Protein AF-A0A6B3UK55-F1 (afdb_monomer)

Structure (mmCIF, N/CA/C/O backbone):
data_AF-A0A6B3UK55-F1
#
_entry.id   AF-A0A6B3UK55-F1
#
loop_
_atom_site.group_PDB
_atom_site.id
_atom_site.type_symbol
_atom_site.label_atom_id
_atom_site.label_alt_id
_atom_site.label_comp_id
_atom_site.label_asym_id
_atom_site.label_entity_id
_atom_site.label_seq_id
_atom_site.pdbx_PDB_ins_code
_atom_site.Cartn_x
_atom_site.Cartn_y
_atom_site.Cartn_z
_atom_site.occupancy
_atom_site.B_iso_or_equiv
_atom_site.auth_seq_id
_atom_site.auth_comp_id
_atom_site.auth_asym_id
_atom_site.auth_atom_id
_atom_site.pdbx_PDB_model_num
ATOM 1 N N . MET A 1 1 ? 23.280 44.904 34.657 1.00 33.94 1 MET A N 1
ATOM 2 C CA . MET A 1 1 ? 23.894 44.818 33.314 1.00 33.94 1 MET A CA 1
ATOM 3 C C . MET A 1 1 ? 24.075 43.346 32.986 1.00 33.94 1 MET A C 1
ATOM 5 O O . MET A 1 1 ? 24.716 42.706 33.803 1.00 33.94 1 MET A O 1
ATOM 9 N N . SER A 1 2 ? 23.476 42.900 31.866 1.00 41.59 2 SER A N 1
ATOM 10 C CA . SER A 1 2 ? 23.680 41.679 31.036 1.00 41.59 2 SER A CA 1
ATOM 11 C C . SER A 1 2 ? 23.855 40.311 31.719 1.00 41.59 2 SER A C 1
ATOM 13 O O . SER A 1 2 ? 24.485 40.208 32.757 1.00 41.59 2 SER A O 1
ATOM 15 N N . ALA A 1 3 ? 23.344 39.197 31.195 1.00 38.16 3 ALA A N 1
ATOM 16 C CA . ALA A 1 3 ? 23.058 38.794 29.810 1.00 38.16 3 ALA A CA 1
ATOM 17 C C . ALA A 1 3 ? 21.724 38.010 29.772 1.00 38.16 3 ALA A C 1
ATOM 19 O O . ALA A 1 3 ? 21.388 37.353 30.749 1.00 38.16 3 ALA A O 1
ATOM 20 N N . ASP A 1 4 ? 20.826 38.230 28.810 1.00 39.50 4 ASP A N 1
ATOM 21 C CA . ASP A 1 4 ? 20.815 37.590 27.479 1.00 39.50 4 ASP A CA 1
ATOM 22 C C . ASP A 1 4 ? 20.925 36.052 27.537 1.00 39.50 4 ASP A C 1
ATOM 24 O O . ASP A 1 4 ? 21.946 35.463 27.187 1.00 39.50 4 ASP A O 1
ATOM 28 N N . ASP A 1 5 ? 19.846 35.404 27.991 1.00 40.47 5 ASP A N 1
ATOM 29 C CA . ASP A 1 5 ? 19.617 33.972 27.785 1.00 40.47 5 ASP A CA 1
ATOM 30 C C . ASP A 1 5 ? 19.063 33.749 26.374 1.00 40.47 5 ASP A C 1
ATOM 32 O O . ASP A 1 5 ? 17.858 33.773 26.108 1.00 40.47 5 ASP A O 1
ATOM 36 N N . ALA A 1 6 ? 19.985 33.526 25.444 1.00 46.97 6 ALA A N 1
ATOM 37 C CA . ALA A 1 6 ? 19.688 32.969 24.141 1.00 46.97 6 ALA A CA 1
ATOM 38 C C . ALA A 1 6 ? 19.380 31.470 24.283 1.00 46.97 6 ALA A C 1
ATOM 40 O O . ALA A 1 6 ? 20.286 30.646 24.391 1.00 46.97 6 ALA A O 1
ATOM 41 N N . VAL A 1 7 ? 18.103 31.093 24.200 1.00 37.66 7 VAL A N 1
ATOM 42 C CA . VAL A 1 7 ? 17.713 29.712 23.882 1.00 37.66 7 VAL A CA 1
ATOM 43 C C . VAL A 1 7 ? 16.948 29.715 22.567 1.00 37.66 7 VAL A C 1
ATOM 45 O O . VAL A 1 7 ? 15.727 29.797 22.502 1.00 37.66 7 VAL A O 1
ATOM 48 N N . SER A 1 8 ? 17.708 29.618 21.483 1.00 45.81 8 SER A N 1
ATOM 49 C CA . SER A 1 8 ? 17.229 29.070 20.217 1.00 45.81 8 SER A CA 1
ATOM 50 C C . SER A 1 8 ? 18.128 27.901 19.855 1.00 45.81 8 SER A C 1
ATOM 52 O O . SER A 1 8 ? 19.031 28.008 19.031 1.00 45.81 8 SER A O 1
ATOM 54 N N . VAL A 1 9 ? 17.882 26.766 20.508 1.00 41.91 9 VAL A N 1
ATOM 55 C CA . VAL A 1 9 ? 18.346 25.474 20.011 1.00 41.91 9 VAL A CA 1
ATOM 56 C C . VAL A 1 9 ? 17.201 24.883 19.207 1.00 41.91 9 VAL A C 1
ATOM 58 O O . VAL A 1 9 ? 16.216 24.381 19.741 1.00 41.91 9 VAL A O 1
ATOM 61 N N . SER A 1 10 ? 17.351 25.006 17.891 1.00 44.31 10 SER A N 1
ATOM 62 C CA . SER A 1 10 ? 16.631 24.236 16.887 1.00 44.31 10 SER A CA 1
ATOM 63 C C . SER A 1 10 ? 16.870 22.749 17.155 1.00 44.31 10 SER A C 1
ATOM 65 O O . SER A 1 10 ? 17.882 22.179 16.747 1.00 44.31 10 SER A O 1
ATOM 67 N N . ALA A 1 11 ? 15.967 22.123 17.906 1.00 43.22 11 ALA A N 1
ATOM 68 C CA . ALA A 1 11 ? 15.962 20.683 18.079 1.00 43.22 11 ALA A CA 1
ATOM 69 C C . ALA A 1 11 ? 15.402 20.057 16.795 1.00 43.22 11 ALA A C 1
ATOM 71 O O . ALA A 1 11 ? 14.196 19.855 16.653 1.00 43.22 11 ALA A O 1
ATOM 72 N N . LYS A 1 12 ? 16.285 19.758 15.833 1.00 47.44 12 LYS A N 1
ATOM 73 C CA . LYS A 1 12 ? 15.990 18.713 14.843 1.00 47.44 12 LYS A CA 1
ATOM 74 C C . LYS A 1 12 ? 15.604 17.452 15.627 1.00 47.44 12 LYS A C 1
ATOM 76 O O . LYS A 1 12 ? 16.336 17.110 16.556 1.00 47.44 12 LYS A O 1
ATOM 81 N N . PRO A 1 13 ? 14.494 16.771 15.303 1.00 42.72 13 PRO A N 1
ATOM 82 C CA . PRO A 1 13 ? 14.091 15.580 16.037 1.00 42.72 13 PRO A CA 1
ATOM 83 C C . PRO A 1 13 ? 15.138 14.476 15.826 1.00 42.72 13 PRO A C 1
ATOM 85 O O . PRO A 1 13 ? 15.196 13.843 14.777 1.00 42.72 13 PRO A O 1
ATOM 88 N N . THR A 1 14 ? 15.994 14.279 16.826 1.00 45.25 14 THR A N 1
ATOM 89 C CA . THR A 1 14 ? 16.995 13.210 16.928 1.00 45.25 14 THR A CA 1
ATOM 90 C C . THR A 1 14 ? 16.332 11.940 17.448 1.00 45.25 14 THR A C 1
ATOM 92 O O . THR A 1 14 ? 16.514 11.574 18.605 1.00 45.25 14 THR A O 1
ATOM 95 N N . GLY A 1 15 ? 15.517 11.309 16.608 1.00 47.75 15 GLY A N 1
ATOM 96 C CA . GLY A 1 15 ? 15.021 9.954 16.838 1.00 47.75 15 GLY A CA 1
ATOM 97 C C . GLY A 1 15 ? 15.494 9.062 15.701 1.00 47.75 15 GLY A C 1
ATOM 98 O O . GLY A 1 15 ? 15.582 9.524 14.562 1.00 47.75 15 GLY A O 1
ATOM 99 N N . THR A 1 16 ? 15.814 7.808 16.002 1.00 52.66 16 THR A N 1
ATOM 100 C CA . THR A 1 16 ? 15.992 6.781 14.960 1.00 52.66 16 THR A CA 1
ATOM 101 C C . THR A 1 16 ? 14.723 6.693 14.096 1.00 52.66 16 THR A C 1
ATOM 103 O O . THR A 1 16 ? 13.638 7.040 14.572 1.00 52.66 16 THR A O 1
ATOM 106 N N . ASN A 1 17 ? 14.820 6.249 12.833 1.00 56.75 17 ASN A N 1
ATOM 107 C CA . ASN A 1 17 ? 13.632 6.077 11.974 1.00 56.75 17 ASN A CA 1
ATOM 108 C C . ASN A 1 17 ? 12.534 5.259 12.683 1.00 56.75 17 ASN A C 1
ATOM 110 O O . ASN A 1 17 ? 11.353 5.564 12.538 1.00 56.75 17 ASN A O 1
ATOM 114 N N . ASP A 1 18 ? 12.933 4.306 13.528 1.00 46.44 18 ASP A N 1
ATOM 115 C CA . ASP A 1 18 ? 12.039 3.464 14.321 1.00 46.44 18 ASP A CA 1
ATOM 116 C C . ASP A 1 18 ? 11.328 4.227 15.450 1.00 46.44 18 ASP A C 1
ATOM 118 O O . ASP A 1 18 ? 10.134 4.036 15.664 1.00 46.44 18 ASP A O 1
ATOM 122 N N . GLU A 1 19 ? 12.006 5.143 16.148 1.00 55.59 19 GLU A N 1
ATOM 123 C CA . GLU A 1 19 ? 11.375 6.000 17.165 1.00 55.59 19 GLU A CA 1
ATOM 124 C C . GLU A 1 19 ? 10.435 7.031 16.546 1.00 55.59 19 GLU A C 1
ATOM 126 O O . GLU A 1 19 ? 9.372 7.322 17.100 1.00 55.59 19 GLU A O 1
ATOM 131 N N . GLN A 1 20 ? 10.799 7.578 15.385 1.00 54.69 20 GLN A N 1
ATOM 132 C CA . GLN A 1 20 ? 9.922 8.488 14.656 1.00 54.69 20 GLN A CA 1
ATOM 133 C C . GLN A 1 20 ? 8.692 7.754 14.119 1.00 54.69 20 GLN A C 1
ATOM 135 O O . GLN A 1 20 ? 7.580 8.270 14.242 1.00 54.69 20 GLN A O 1
ATOM 140 N N . ALA A 1 21 ? 8.865 6.529 13.618 1.00 52.62 21 ALA A N 1
ATOM 141 C CA . ALA A 1 21 ? 7.770 5.659 13.210 1.00 52.62 21 ALA A CA 1
ATOM 142 C C . ALA A 1 21 ? 6.884 5.263 14.399 1.00 52.62 21 ALA A C 1
ATOM 144 O O . ALA A 1 21 ? 5.663 5.330 14.288 1.00 52.62 21 ALA A O 1
ATOM 145 N N . ALA A 1 22 ? 7.462 4.935 15.557 1.00 57.00 22 ALA A N 1
ATOM 146 C CA . ALA A 1 22 ? 6.717 4.620 16.775 1.00 57.00 22 ALA A CA 1
ATOM 147 C C . ALA A 1 22 ? 5.941 5.835 17.313 1.00 57.00 22 ALA A C 1
ATOM 149 O O . ALA A 1 22 ? 4.795 5.708 17.741 1.00 57.00 22 ALA A O 1
ATOM 150 N N . ALA A 1 23 ? 6.519 7.036 17.246 1.00 61.78 23 ALA A N 1
ATOM 151 C CA . ALA A 1 23 ? 5.841 8.27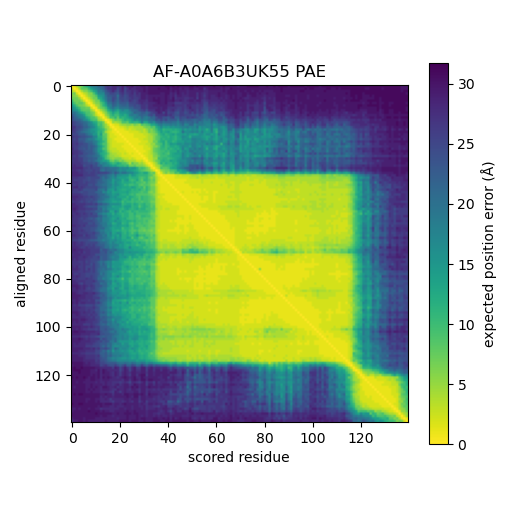0 17.637 1.00 61.78 23 ALA A CA 1
ATOM 152 C C . ALA A 1 23 ? 4.742 8.680 16.639 1.00 61.78 23 ALA A C 1
ATOM 154 O O . ALA A 1 23 ? 3.698 9.199 17.045 1.00 61.78 23 ALA A O 1
ATOM 155 N N . ALA A 1 24 ? 4.955 8.454 15.339 1.00 55.53 24 ALA A N 1
ATOM 156 C CA . ALA A 1 24 ? 3.937 8.638 14.308 1.00 55.53 24 ALA A CA 1
ATOM 157 C C . ALA A 1 24 ? 2.787 7.638 14.492 1.00 55.53 24 ALA A C 1
ATOM 159 O O . ALA A 1 24 ? 1.620 8.029 14.464 1.00 55.53 24 ALA A O 1
ATOM 160 N N . LEU A 1 25 ? 3.118 6.381 14.790 1.00 58.03 25 LEU A N 1
ATOM 161 C CA . LEU A 1 25 ? 2.180 5.315 15.117 1.00 58.03 25 LEU A CA 1
ATOM 162 C C . LEU A 1 25 ? 1.344 5.663 16.353 1.00 58.03 25 LEU A C 1
ATOM 164 O O . LEU A 1 25 ? 0.122 5.647 16.272 1.00 58.03 25 LEU A O 1
ATOM 168 N N . ALA A 1 26 ? 1.967 6.089 17.453 1.00 62.06 26 ALA A N 1
ATOM 169 C CA . ALA A 1 26 ? 1.256 6.478 18.671 1.00 62.06 26 ALA A CA 1
ATOM 170 C C . ALA A 1 26 ? 0.297 7.664 18.443 1.00 62.06 26 ALA A C 1
ATOM 172 O O . ALA A 1 26 ? -0.795 7.713 19.010 1.00 62.06 26 ALA A O 1
ATOM 173 N N . ARG A 1 27 ? 0.667 8.617 17.574 1.00 62.25 27 ARG A N 1
ATOM 174 C CA . ARG A 1 27 ? -0.207 9.735 17.171 1.00 62.25 27 ARG A CA 1
ATOM 175 C C . ARG A 1 27 ? -1.382 9.274 16.311 1.00 62.25 27 ARG A C 1
ATOM 177 O O . ARG A 1 27 ? -2.504 9.737 16.512 1.00 62.25 27 ARG A O 1
ATOM 184 N N . VAL A 1 28 ? -1.135 8.355 15.383 1.00 60.78 28 VAL A N 1
ATOM 185 C CA . VAL A 1 28 ? -2.163 7.725 14.543 1.00 60.78 28 VAL A CA 1
ATOM 186 C C . VAL A 1 28 ? -3.126 6.896 15.391 1.00 60.78 28 VAL A C 1
ATOM 188 O O . VAL A 1 28 ? -4.336 6.993 15.213 1.00 60.78 28 VAL A O 1
ATOM 191 N N . GLU A 1 29 ? -2.617 6.127 16.350 1.00 57.44 29 GLU A N 1
ATOM 192 C CA . GLU A 1 29 ? -3.406 5.310 17.272 1.00 57.44 29 GLU A CA 1
ATOM 193 C C . GLU A 1 29 ? -4.263 6.166 18.206 1.00 57.44 29 GLU A C 1
ATOM 195 O O . GLU A 1 29 ? -5.449 5.872 18.383 1.00 57.44 29 GLU A O 1
ATOM 200 N N . ALA A 1 30 ? -3.703 7.260 18.733 1.00 58.53 30 ALA A N 1
ATOM 201 C CA . ALA A 1 30 ? -4.436 8.232 19.537 1.00 58.53 30 ALA A CA 1
ATOM 202 C C . ALA A 1 30 ? -5.553 8.927 18.735 1.00 58.53 30 ALA A C 1
ATOM 204 O O . ALA A 1 30 ? -6.650 9.115 19.259 1.00 58.53 30 ALA A O 1
ATOM 205 N N . GLY A 1 31 ? -5.317 9.246 17.455 1.00 49.94 31 GLY A N 1
ATOM 206 C CA . GLY A 1 31 ? -6.341 9.787 16.550 1.00 49.94 31 GLY A CA 1
ATOM 207 C C . GLY A 1 31 ? -7.404 8.756 16.143 1.00 49.94 31 GLY A C 1
ATOM 208 O O . GLY A 1 31 ? -8.593 9.062 16.091 1.00 49.94 31 GLY A O 1
ATOM 209 N N . ALA A 1 32 ? -7.009 7.499 15.925 1.00 53.47 32 ALA A N 1
ATOM 210 C CA . ALA A 1 32 ? -7.909 6.405 15.555 1.00 53.47 32 ALA A CA 1
ATOM 211 C C . ALA A 1 32 ? -8.813 5.944 16.714 1.00 53.47 32 ALA A C 1
ATOM 213 O O . ALA A 1 32 ? -9.923 5.460 16.482 1.00 53.47 32 ALA A O 1
ATOM 214 N N . ALA A 1 33 ? -8.360 6.084 17.966 1.00 49.56 33 ALA A N 1
ATOM 215 C CA . ALA A 1 33 ? -9.135 5.748 19.162 1.00 49.56 33 ALA A CA 1
ATOM 216 C C . ALA A 1 33 ? -10.396 6.618 19.338 1.00 49.56 33 ALA A C 1
ATOM 218 O O . ALA A 1 33 ? -11.326 6.207 20.028 1.00 49.56 33 ALA A O 1
ATOM 219 N N . GLN A 1 34 ? -10.478 7.767 18.658 1.00 54.16 34 GLN A N 1
ATOM 220 C CA . GLN A 1 34 ? -11.667 8.622 18.607 1.00 54.16 34 GLN A CA 1
ATOM 221 C C . GLN A 1 34 ? -12.660 8.248 17.488 1.00 54.16 34 GLN A C 1
ATOM 223 O O . GLN A 1 34 ? -13.477 9.073 17.123 1.00 54.16 34 GLN A O 1
ATOM 228 N N . ALA A 1 35 ? -12.631 7.032 16.927 1.00 46.75 35 ALA A N 1
ATOM 229 C CA . ALA A 1 35 ? -13.708 6.415 16.121 1.00 46.75 35 ALA A CA 1
ATOM 230 C C . ALA A 1 35 ? -14.291 7.192 14.903 1.00 46.75 35 ALA A C 1
ATOM 232 O O . ALA A 1 35 ? -15.177 6.672 14.227 1.00 46.75 35 ALA A O 1
ATOM 233 N N . GLY A 1 36 ? -13.789 8.383 14.569 1.00 52.81 36 GLY A N 1
ATOM 234 C CA . GLY A 1 36 ? -14.320 9.253 13.517 1.00 52.81 36 GLY A CA 1
ATOM 235 C C . GLY A 1 36 ? -13.464 9.335 12.257 1.00 52.81 36 GLY A C 1
ATOM 236 O O . GLY A 1 36 ? -13.973 9.746 11.221 1.00 52.81 36 GLY A O 1
ATOM 237 N N . ASP A 1 37 ? -12.199 8.912 12.300 1.00 72.12 37 ASP A N 1
ATOM 238 C CA . ASP A 1 37 ? -11.232 9.435 11.331 1.00 72.12 37 ASP A CA 1
ATOM 239 C C . ASP A 1 37 ? -10.493 8.394 10.491 1.00 72.12 37 ASP A C 1
ATOM 241 O O . ASP A 1 37 ? -9.399 8.632 9.995 1.00 72.12 37 ASP A O 1
ATOM 245 N N . LEU A 1 38 ? -11.117 7.242 10.217 1.00 74.81 38 LEU A N 1
ATOM 246 C CA . LEU A 1 38 ? -10.606 6.337 9.174 1.00 74.81 38 LEU A CA 1
ATOM 247 C C . LEU A 1 38 ? -10.487 7.058 7.817 1.00 74.81 38 LEU A C 1
ATOM 249 O O . LEU A 1 38 ? -9.575 6.775 7.045 1.00 74.81 38 LEU A O 1
ATOM 253 N N . GLN A 1 39 ? -11.389 8.003 7.531 1.00 78.75 39 GLN A N 1
ATOM 254 C CA . GLN A 1 39 ? -11.309 8.827 6.324 1.00 78.75 39 GLN A CA 1
ATOM 255 C C . GLN A 1 39 ? -10.139 9.809 6.365 1.00 78.75 39 GLN A C 1
ATOM 257 O O . GLN A 1 39 ? -9.445 9.940 5.361 1.00 78.75 39 GLN A O 1
ATOM 262 N N . TYR A 1 40 ? -9.858 10.443 7.503 1.00 80.31 40 TYR A N 1
ATOM 263 C CA . TYR A 1 40 ? -8.645 11.247 7.656 1.00 80.31 40 TYR A CA 1
ATOM 264 C C . TYR A 1 40 ? -7.384 10.413 7.551 1.00 80.31 40 TYR A C 1
ATOM 266 O O . TYR A 1 40 ? -6.448 10.837 6.896 1.00 80.31 40 TYR A O 1
ATOM 274 N N . LEU A 1 41 ? -7.350 9.217 8.132 1.00 83.06 41 LEU A N 1
ATOM 275 C CA . LEU A 1 41 ? -6.193 8.330 8.043 1.00 83.06 41 LEU A CA 1
ATOM 276 C C . LEU A 1 41 ? -5.963 7.861 6.600 1.00 83.06 41 LEU A C 1
ATOM 278 O O . LEU A 1 41 ? -4.825 7.822 6.138 1.00 83.06 41 LEU A O 1
ATOM 282 N N . LEU A 1 42 ? -7.038 7.604 5.848 1.00 83.94 42 LEU A N 1
ATOM 283 C CA . LEU A 1 42 ? -6.974 7.375 4.402 1.00 83.94 42 LEU A CA 1
ATOM 284 C C . LEU A 1 42 ? -6.482 8.612 3.639 1.00 83.94 42 LEU A C 1
ATOM 286 O O . LEU A 1 42 ? -5.647 8.482 2.745 1.00 83.94 42 LEU A O 1
ATOM 290 N N . ALA A 1 43 ? -6.975 9.804 3.978 1.00 81.06 43 ALA A N 1
ATOM 291 C CA . ALA A 1 43 ? -6.544 11.055 3.361 1.00 81.06 43 ALA A CA 1
ATOM 292 C C . ALA A 1 43 ? -5.075 11.370 3.683 1.00 81.06 43 ALA A C 1
ATOM 294 O O . ALA A 1 43 ? -4.336 11.795 2.801 1.00 81.06 43 ALA A O 1
ATOM 295 N N . HIS A 1 44 ? -4.632 11.088 4.907 1.00 84.06 44 HIS A N 1
ATOM 296 C CA . HIS A 1 44 ? -3.256 11.221 5.367 1.00 84.06 44 HIS A CA 1
ATOM 297 C C . HIS A 1 44 ? -2.349 10.264 4.596 1.00 84.06 44 HIS A C 1
ATOM 299 O O . HIS A 1 44 ? -1.374 10.704 3.995 1.00 84.06 44 HIS A O 1
ATOM 305 N N . GLY A 1 45 ? -2.689 8.973 4.543 1.00 83.88 45 GLY A N 1
ATOM 306 C CA . GLY A 1 45 ? -1.936 8.000 3.750 1.00 83.88 45 GLY A CA 1
ATOM 307 C C . GLY A 1 45 ? -1.889 8.375 2.269 1.00 83.88 45 GLY A C 1
ATOM 308 O O . GLY A 1 45 ? -0.851 8.240 1.622 1.00 83.88 45 GLY A O 1
ATOM 309 N N . SER A 1 46 ? -2.984 8.919 1.732 1.00 80.50 46 SER A N 1
ATOM 310 C CA . SER A 1 46 ? -3.030 9.415 0.353 1.00 80.50 46 SER A CA 1
ATOM 311 C C . SER A 1 46 ? -2.111 10.621 0.159 1.00 80.50 46 SER A C 1
ATOM 313 O O . SER A 1 46 ? -1.387 10.669 -0.828 1.00 80.50 46 SER A O 1
ATOM 315 N N . ALA A 1 47 ? -2.082 11.562 1.106 1.00 77.81 47 ALA A N 1
ATOM 316 C CA . ALA A 1 47 ? -1.190 12.716 1.072 1.00 77.81 47 ALA A CA 1
ATOM 317 C C . ALA A 1 47 ? 0.289 12.309 1.165 1.00 77.81 47 ALA A C 1
ATOM 319 O O . ALA A 1 47 ? 1.108 12.858 0.435 1.00 77.81 47 ALA A O 1
ATOM 320 N N . LEU A 1 48 ? 0.626 11.317 1.998 1.00 79.00 48 LEU A N 1
ATOM 321 C CA . LEU A 1 48 ? 1.977 10.745 2.052 1.00 79.00 48 LEU A CA 1
ATOM 322 C C . LEU A 1 48 ? 2.367 10.111 0.714 1.00 79.00 48 LEU A C 1
ATOM 324 O O . LEU A 1 48 ? 3.450 10.378 0.209 1.00 79.00 48 LEU A O 1
ATOM 328 N N . THR A 1 49 ? 1.458 9.338 0.111 1.00 79.56 49 THR A N 1
ATOM 329 C CA . THR A 1 49 ? 1.687 8.694 -1.195 1.00 79.56 49 THR A CA 1
ATOM 330 C C . THR A 1 49 ? 1.881 9.729 -2.307 1.00 79.56 49 THR A C 1
ATOM 332 O O . THR A 1 49 ? 2.790 9.597 -3.116 1.00 79.56 49 THR A O 1
ATOM 335 N N . LEU A 1 50 ? 1.050 10.779 -2.343 1.00 78.12 50 LEU A N 1
ATOM 336 C CA . LEU A 1 50 ? 1.160 11.873 -3.319 1.00 78.12 50 LEU A CA 1
ATOM 337 C C . LEU A 1 50 ? 2.419 12.723 -3.116 1.00 78.12 50 LEU A C 1
ATOM 339 O O . LEU A 1 50 ? 2.933 13.282 -4.077 1.00 78.12 50 LEU A O 1
ATOM 343 N N . GLY A 1 51 ? 2.896 12.831 -1.877 1.00 77.06 51 GLY A N 1
ATOM 344 C CA . GLY A 1 51 ? 4.157 13.483 -1.537 1.00 77.06 51 GLY A CA 1
ATOM 345 C C . GLY A 1 51 ? 5.382 12.579 -1.673 1.00 77.06 51 GLY A C 1
ATOM 346 O O . GLY A 1 51 ? 6.424 12.942 -1.140 1.00 77.06 51 GLY A O 1
ATOM 347 N N . GLU A 1 52 ? 5.245 11.406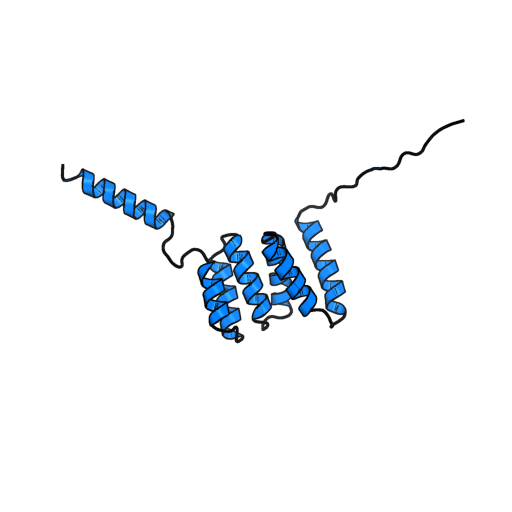 -2.306 1.00 85.56 52 GLU A N 1
ATOM 348 C CA . GLU A 1 52 ? 6.318 10.421 -2.529 1.00 85.56 52 GLU A CA 1
ATOM 349 C C . GLU A 1 52 ? 6.990 9.908 -1.241 1.00 85.56 52 GLU A C 1
ATOM 351 O O . GLU A 1 52 ? 8.078 9.340 -1.263 1.00 85.56 52 GLU A O 1
ATOM 356 N N . ARG A 1 53 ? 6.323 10.055 -0.090 1.00 84.94 53 ARG A N 1
ATOM 357 C CA . ARG A 1 53 ? 6.773 9.541 1.214 1.00 84.94 53 ARG A CA 1
ATOM 358 C C . ARG A 1 53 ? 6.305 8.098 1.381 1.00 84.94 53 ARG A C 1
ATOM 360 O O . ARG A 1 53 ? 5.480 7.793 2.247 1.00 84.94 53 ARG A O 1
ATOM 367 N N . PHE A 1 54 ? 6.765 7.227 0.486 1.00 89.38 54 PHE A N 1
ATOM 368 C CA . PHE A 1 54 ? 6.226 5.878 0.325 1.00 89.38 54 PHE A CA 1
ATOM 369 C C . PHE A 1 54 ? 6.490 4.974 1.528 1.00 89.38 54 PHE A C 1
ATOM 371 O O . PHE A 1 54 ? 5.590 4.228 1.900 1.00 89.38 54 PHE A O 1
ATOM 378 N N . GLU A 1 55 ? 7.641 5.076 2.194 1.00 90.19 55 GLU A N 1
ATOM 379 C CA . GLU A 1 55 ? 7.952 4.297 3.400 1.00 90.19 55 GLU A CA 1
ATOM 380 C C . GLU A 1 55 ? 6.992 4.629 4.548 1.00 90.19 55 GLU A C 1
ATOM 382 O O . GLU A 1 55 ? 6.433 3.740 5.191 1.00 90.19 55 GLU A O 1
ATOM 387 N N . GLU A 1 56 ? 6.750 5.919 4.784 1.00 84.81 56 GLU A N 1
ATOM 388 C CA . GLU A 1 56 ? 5.836 6.381 5.831 1.00 84.81 56 GLU A CA 1
ATOM 389 C C . GLU A 1 56 ? 4.381 6.039 5.497 1.00 84.81 56 GLU A C 1
ATOM 391 O O . GLU A 1 56 ? 3.616 5.622 6.370 1.00 84.81 56 GLU A O 1
ATOM 396 N N . GLY A 1 57 ? 4.006 6.172 4.220 1.00 88.19 57 GLY A N 1
ATOM 397 C CA . GLY A 1 57 ? 2.706 5.747 3.712 1.00 88.19 57 GLY A CA 1
ATOM 398 C C . GLY A 1 57 ? 2.487 4.244 3.886 1.00 88.19 57 GLY A C 1
ATOM 399 O O . GLY A 1 57 ? 1.457 3.841 4.427 1.00 88.19 57 GLY A O 1
ATOM 400 N N . ALA A 1 58 ? 3.466 3.419 3.500 1.00 92.50 58 ALA A N 1
ATOM 401 C CA . ALA A 1 58 ? 3.432 1.970 3.672 1.00 92.50 58 ALA A CA 1
ATOM 402 C C . ALA A 1 58 ? 3.284 1.606 5.148 1.00 92.50 58 ALA A C 1
ATOM 404 O O . ALA A 1 58 ? 2.399 0.827 5.493 1.00 92.50 58 ALA A O 1
ATOM 405 N N . GLN A 1 59 ? 4.075 2.216 6.034 1.00 92.19 59 GLN A N 1
ATOM 406 C CA . GLN A 1 59 ? 3.993 1.953 7.469 1.00 92.19 59 GLN A CA 1
ATOM 407 C C . GLN A 1 59 ? 2.598 2.262 8.026 1.00 92.19 59 GLN A C 1
ATOM 409 O O . GLN A 1 59 ? 2.004 1.422 8.705 1.00 92.19 59 GLN A O 1
ATOM 414 N N . LEU A 1 60 ? 2.036 3.425 7.682 1.00 88.25 60 LEU A N 1
ATOM 415 C CA . LEU A 1 60 ? 0.675 3.791 8.065 1.00 88.25 60 LEU A CA 1
ATOM 416 C C . LEU A 1 60 ? -0.345 2.771 7.541 1.00 88.25 60 LEU A C 1
ATOM 418 O O . LEU A 1 60 ? -1.181 2.283 8.303 1.00 88.25 60 LEU A O 1
ATOM 422 N N . TYR A 1 61 ? -0.282 2.422 6.256 1.00 91.62 61 TYR A N 1
ATOM 423 C CA . TYR A 1 61 ? -1.226 1.479 5.667 1.00 91.62 61 TYR A CA 1
ATOM 424 C C . TYR A 1 61 ? -1.084 0.061 6.220 1.00 91.62 61 TYR A C 1
ATOM 426 O O . TYR A 1 61 ? -2.114 -0.579 6.409 1.00 91.62 61 TYR A O 1
ATOM 434 N N . ARG A 1 62 ? 0.124 -0.424 6.543 1.00 91.56 62 ARG A N 1
ATOM 435 C CA . ARG A 1 62 ? 0.336 -1.726 7.203 1.00 91.56 62 ARG A CA 1
ATOM 436 C C . ARG A 1 62 ? -0.322 -1.753 8.577 1.00 91.56 62 ARG A C 1
ATOM 438 O O . ARG A 1 62 ? -1.093 -2.667 8.862 1.00 91.56 62 ARG A O 1
ATOM 445 N N . THR A 1 63 ? -0.097 -0.724 9.394 1.00 87.00 63 THR A N 1
ATOM 446 C CA . THR A 1 63 ? -0.752 -0.588 10.703 1.00 87.00 63 THR A CA 1
ATOM 447 C C . THR A 1 63 ? -2.272 -0.584 10.566 1.00 87.00 63 THR A C 1
ATOM 449 O O . THR A 1 63 ? -2.975 -1.293 11.288 1.00 87.00 63 THR A O 1
ATOM 452 N N . LEU A 1 64 ? -2.805 0.212 9.638 1.00 86.12 64 LEU A N 1
ATOM 453 C CA . LEU A 1 64 ? -4.249 0.313 9.447 1.00 86.12 64 LEU A CA 1
ATOM 454 C C . LEU A 1 64 ? -4.836 -0.974 8.871 1.00 86.12 64 LEU A C 1
ATOM 456 O O . LEU A 1 64 ? -5.919 -1.370 9.289 1.00 86.12 64 LEU A O 1
ATOM 460 N N . ALA A 1 65 ? 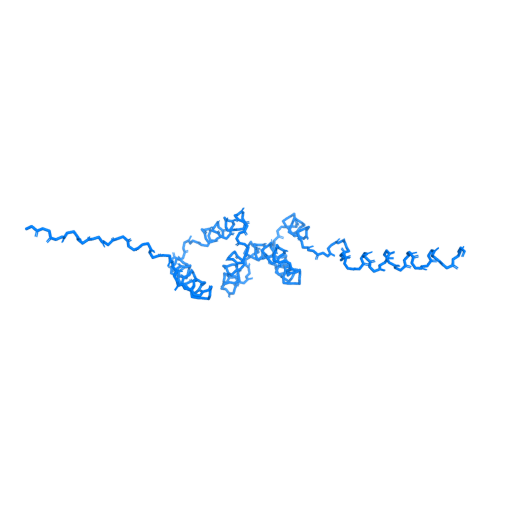-4.132 -1.641 7.959 1.00 87.25 65 ALA A N 1
ATOM 461 C CA . ALA A 1 65 ? -4.535 -2.925 7.409 1.00 87.25 65 ALA A CA 1
ATOM 462 C C . ALA A 1 65 ? -4.542 -4.009 8.491 1.00 87.25 65 ALA A C 1
ATOM 464 O O . ALA A 1 65 ? -5.491 -4.774 8.522 1.00 87.25 65 ALA A O 1
ATOM 465 N N . ALA A 1 66 ? -3.587 -4.033 9.426 1.00 85.69 66 ALA A N 1
ATOM 466 C CA . ALA A 1 66 ? -3.590 -4.979 10.548 1.00 85.69 66 ALA A CA 1
ATOM 467 C C . ALA A 1 66 ? -4.793 -4.794 11.494 1.00 85.69 66 ALA A C 1
ATOM 469 O O . ALA A 1 66 ? -5.247 -5.741 12.127 1.00 85.69 66 ALA A O 1
ATOM 470 N N . ARG A 1 67 ? -5.331 -3.572 11.595 1.00 83.06 67 ARG A N 1
ATOM 471 C CA . ARG A 1 67 ? -6.504 -3.265 12.432 1.00 83.06 67 ARG A CA 1
ATOM 472 C C . ARG A 1 67 ? -7.834 -3.357 11.678 1.00 83.06 67 ARG A C 1
ATOM 474 O O . ARG A 1 67 ? -8.875 -3.603 12.282 1.00 83.06 67 ARG A O 1
ATOM 481 N N . PHE A 1 68 ? -7.810 -3.115 10.373 1.00 84.06 68 PHE A N 1
ATOM 482 C CA . PHE A 1 68 ? -8.977 -3.028 9.498 1.00 84.06 68 PHE A CA 1
ATOM 483 C C . PHE A 1 68 ? -8.746 -3.857 8.230 1.00 84.06 68 PHE A C 1
ATOM 485 O O . PHE A 1 68 ? -8.766 -3.336 7.111 1.00 84.06 68 PHE A O 1
ATOM 492 N N . GLU A 1 69 ? -8.533 -5.156 8.430 1.00 77.44 69 GLU A N 1
ATOM 493 C CA . GLU A 1 69 ? -8.039 -6.097 7.417 1.00 77.44 69 GLU A CA 1
ATOM 494 C C . GLU A 1 69 ? -8.882 -6.199 6.143 1.00 77.44 69 GLU A C 1
ATOM 496 O O . GLU A 1 69 ? -8.332 -6.487 5.083 1.00 77.44 69 GLU A O 1
ATOM 501 N N . ASP A 1 70 ? -10.180 -5.901 6.224 1.00 83.62 70 ASP A N 1
ATOM 502 C CA . ASP A 1 70 ? -11.132 -6.041 5.115 1.00 83.62 70 ASP A CA 1
ATOM 503 C C . ASP A 1 70 ? -11.475 -4.714 4.425 1.00 83.62 70 ASP A C 1
ATOM 505 O O . ASP A 1 70 ? -12.527 -4.562 3.800 1.00 83.62 70 ASP A O 1
ATOM 509 N N . ARG A 1 71 ? -10.623 -3.692 4.560 1.00 87.56 71 ARG A N 1
ATOM 510 C CA . ARG A 1 71 ? -10.858 -2.384 3.935 1.00 87.56 71 ARG A CA 1
ATOM 511 C C . ARG A 1 71 ? -10.095 -2.272 2.613 1.00 87.56 71 ARG A C 1
ATOM 513 O O . ARG A 1 71 ? -8.915 -1.917 2.620 1.00 87.56 71 ARG A O 1
ATOM 520 N N . PRO A 1 72 ? -10.767 -2.444 1.456 1.00 90.88 72 PRO A N 1
ATOM 521 C CA . PRO A 1 72 ? -10.094 -2.518 0.159 1.00 90.88 72 PRO A CA 1
ATOM 522 C C . PRO A 1 72 ? -9.291 -1.254 -0.182 1.00 90.88 72 PRO A C 1
ATOM 524 O O . PRO A 1 72 ? -8.250 -1.340 -0.823 1.00 90.88 72 PRO A O 1
ATOM 527 N N . ARG A 1 73 ? -9.721 -0.070 0.280 1.00 87.88 73 ARG A N 1
ATOM 528 C CA . ARG A 1 73 ? -8.993 1.189 0.039 1.00 87.88 73 ARG A CA 1
ATOM 529 C C . ARG A 1 73 ? -7.674 1.304 0.807 1.00 87.88 73 ARG A C 1
ATOM 531 O O . ARG A 1 73 ? -6.744 1.894 0.270 1.00 87.88 73 ARG A O 1
ATOM 538 N N . LEU A 1 74 ? -7.585 0.750 2.020 1.00 90.88 74 LEU A N 1
ATOM 539 C CA . LEU A 1 74 ? -6.328 0.725 2.779 1.00 90.88 74 LEU A CA 1
ATOM 540 C C . LEU A 1 74 ? -5.318 -0.197 2.096 1.00 90.88 74 LEU A C 1
ATOM 542 O O . LEU A 1 74 ? -4.172 0.183 1.893 1.00 90.88 74 LEU A O 1
ATOM 546 N N . LEU A 1 75 ? -5.783 -1.370 1.668 1.00 93.75 75 LEU A N 1
ATOM 547 C CA . LEU A 1 75 ? -4.976 -2.359 0.958 1.00 93.75 75 LEU A CA 1
ATOM 548 C C . LEU A 1 75 ? -4.499 -1.846 -0.412 1.00 93.75 75 LEU A C 1
ATOM 550 O O . LEU A 1 75 ? -3.357 -2.076 -0.791 1.00 93.75 75 LEU A O 1
ATOM 554 N N . ALA A 1 76 ? -5.333 -1.087 -1.129 1.00 93.38 76 ALA A N 1
ATOM 555 C CA . ALA A 1 76 ? -4.928 -0.424 -2.370 1.00 93.38 76 ALA A CA 1
ATOM 556 C C . ALA A 1 76 ? -3.864 0.662 -2.138 1.00 93.38 76 ALA A C 1
ATOM 558 O O . ALA A 1 76 ? -2.961 0.823 -2.955 1.00 93.38 76 ALA A O 1
ATOM 559 N N . GLY A 1 77 ? -3.974 1.419 -1.040 1.00 91.25 77 GLY A N 1
ATOM 560 C CA . GLY A 1 77 ? -2.955 2.384 -0.625 1.00 91.25 77 GLY A CA 1
ATOM 561 C C . GLY A 1 77 ? -1.626 1.703 -0.313 1.00 91.25 77 GLY A C 1
ATOM 562 O O . GLY A 1 77 ? -0.599 2.109 -0.848 1.00 91.25 77 GLY A O 1
ATOM 563 N N . LEU A 1 78 ? -1.675 0.610 0.457 1.00 95.25 78 LEU A N 1
ATOM 564 C CA . LEU A 1 78 ? -0.514 -0.222 0.757 1.00 95.25 78 LEU A CA 1
ATOM 565 C C . LEU A 1 78 ? 0.164 -0.715 -0.524 1.00 95.25 78 LEU A C 1
ATOM 567 O O . LEU A 1 78 ? 1.347 -0.468 -0.714 1.00 95.25 78 LEU A O 1
ATOM 571 N N . ALA A 1 79 ? -0.601 -1.323 -1.434 1.00 94.38 79 ALA A N 1
ATOM 572 C CA . ALA A 1 79 ? -0.077 -1.852 -2.688 1.00 94.38 79 ALA A CA 1
ATOM 573 C C . ALA A 1 79 ? 0.661 -0.796 -3.528 1.00 94.38 79 ALA A C 1
ATOM 575 O O . ALA A 1 79 ? 1.706 -1.094 -4.097 1.00 94.38 79 ALA A O 1
ATOM 576 N N . ARG A 1 80 ? 0.162 0.450 -3.576 1.00 93.12 80 ARG A N 1
ATOM 577 C CA . ARG A 1 80 ? 0.858 1.550 -4.268 1.00 93.12 80 ARG A CA 1
ATOM 578 C C . ARG A 1 80 ? 2.188 1.900 -3.614 1.00 93.12 80 ARG A C 1
ATOM 580 O O . ARG A 1 80 ? 3.161 2.118 -4.326 1.00 93.12 80 ARG A O 1
ATOM 587 N N . CYS A 1 81 ? 2.220 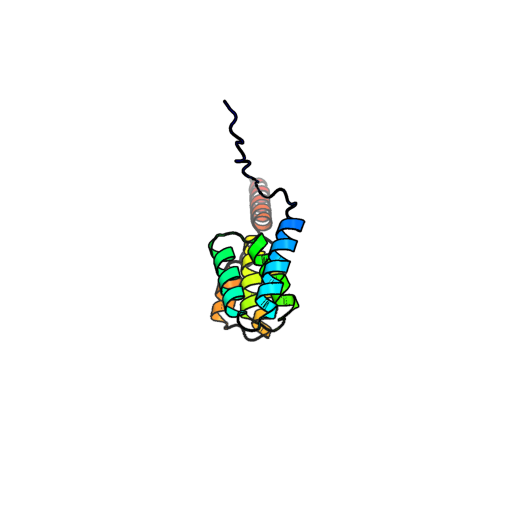1.981 -2.285 1.00 92.12 81 CYS A N 1
ATOM 588 C CA . CYS A 1 81 ? 3.451 2.286 -1.568 1.00 92.12 81 CYS A CA 1
ATOM 589 C C . CYS A 1 81 ? 4.483 1.168 -1.753 1.00 92.12 81 CYS A C 1
ATOM 591 O O . CYS A 1 81 ? 5.605 1.467 -2.133 1.00 92.12 81 CYS A O 1
ATOM 593 N N . GLU A 1 82 ? 4.103 -0.102 -1.584 1.00 93.75 82 GLU A N 1
ATOM 594 C CA . GLU A 1 82 ? 5.021 -1.238 -1.784 1.00 93.75 82 GLU A CA 1
ATOM 595 C C . GLU A 1 82 ? 5.557 -1.293 -3.222 1.00 93.75 82 GLU A C 1
ATOM 597 O O . GLU A 1 82 ? 6.751 -1.485 -3.437 1.00 93.75 82 GLU A O 1
ATOM 602 N N . ALA A 1 83 ? 4.699 -1.029 -4.216 1.00 90.44 83 ALA A N 1
ATOM 603 C CA . ALA A 1 83 ? 5.109 -0.964 -5.615 1.00 90.44 83 ALA A CA 1
ATOM 604 C C . ALA A 1 83 ? 6.159 0.132 -5.856 1.00 90.44 83 ALA A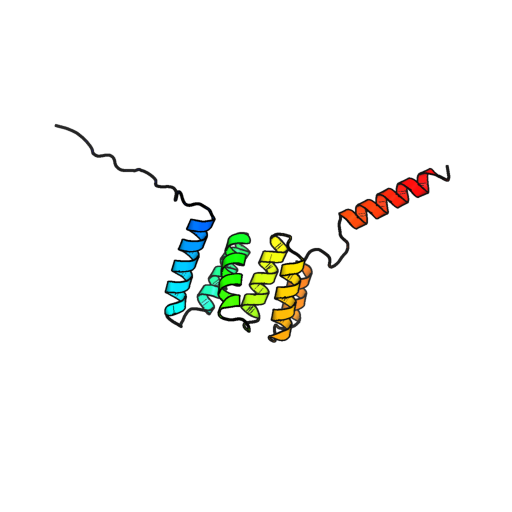 C 1
ATOM 606 O O . ALA A 1 83 ? 7.162 -0.111 -6.525 1.00 90.44 83 ALA A O 1
ATOM 607 N N . ALA A 1 84 ? 5.950 1.319 -5.279 1.00 87.56 84 ALA A N 1
ATOM 608 C CA . ALA A 1 84 ? 6.884 2.437 -5.378 1.00 87.56 84 ALA A CA 1
ATOM 609 C C . ALA A 1 84 ? 8.213 2.172 -4.648 1.00 87.56 84 ALA A C 1
ATOM 611 O O . ALA A 1 84 ? 9.257 2.642 -5.093 1.00 87.56 84 ALA A O 1
ATOM 612 N N . LEU A 1 85 ? 8.186 1.382 -3.571 1.00 89.62 85 LEU A N 1
ATOM 613 C CA . LEU A 1 85 ? 9.377 0.919 -2.848 1.00 89.62 85 LEU A CA 1
ATOM 614 C C . LEU A 1 85 ? 10.121 -0.218 -3.570 1.00 89.62 85 LEU A C 1
ATOM 616 O O . LEU A 1 85 ? 11.209 -0.605 -3.148 1.00 89.62 85 LEU A O 1
ATOM 620 N N . GLY A 1 86 ? 9.557 -0.751 -4.657 1.00 88.38 86 GLY A N 1
ATOM 621 C CA . GLY A 1 86 ? 10.129 -1.858 -5.421 1.00 88.38 86 GLY A CA 1
ATOM 622 C C . GLY A 1 86 ? 9.799 -3.247 -4.869 1.00 88.38 86 GLY A C 1
ATOM 623 O O . GLY A 1 86 ? 10.255 -4.239 -5.439 1.00 88.38 86 GLY A O 1
ATOM 624 N N . ASP A 1 87 ? 8.980 -3.348 -3.819 1.00 90.12 87 ASP A N 1
ATOM 625 C CA . ASP A 1 87 ? 8.492 -4.626 -3.295 1.00 90.12 87 ASP A CA 1
ATOM 626 C C . ASP A 1 87 ? 7.248 -5.080 -4.074 1.00 90.12 87 ASP A C 1
ATOM 628 O O . ASP A 1 87 ? 6.092 -4.924 -3.667 1.00 90.12 87 ASP A O 1
ATOM 632 N N . GLY A 1 88 ? 7.496 -5.621 -5.268 1.00 89.75 88 GLY A N 1
ATOM 633 C CA . GLY A 1 88 ? 6.434 -6.086 -6.155 1.00 89.75 88 GLY A CA 1
ATOM 634 C C . GLY A 1 88 ? 5.629 -7.258 -5.584 1.00 89.75 88 GLY A C 1
ATOM 635 O O . GLY A 1 88 ? 4.446 -7.385 -5.897 1.00 89.75 88 GLY A O 1
ATOM 636 N N . ASP A 1 89 ? 6.234 -8.101 -4.747 1.00 90.38 89 ASP A N 1
ATOM 637 C CA . ASP A 1 89 ? 5.552 -9.248 -4.139 1.00 90.38 89 ASP A CA 1
ATOM 638 C C . ASP A 1 89 ? 4.546 -8.775 -3.084 1.00 90.38 89 ASP A C 1
ATOM 640 O O . ASP A 1 89 ? 3.359 -9.114 -3.180 1.00 90.38 89 ASP A O 1
ATOM 644 N N . ALA A 1 90 ? 4.975 -7.908 -2.160 1.00 91.31 90 ALA A N 1
ATOM 645 C CA . ALA A 1 90 ? 4.093 -7.310 -1.161 1.00 91.31 90 ALA A CA 1
ATOM 646 C C . ALA A 1 90 ? 2.985 -6.467 -1.811 1.00 91.31 90 ALA A C 1
ATOM 648 O O . ALA A 1 90 ? 1.819 -6.530 -1.402 1.00 91.31 90 ALA A O 1
ATOM 649 N N . ALA A 1 91 ? 3.312 -5.728 -2.878 1.00 93.44 91 ALA A N 1
ATOM 650 C CA . ALA A 1 91 ? 2.328 -4.957 -3.629 1.00 93.44 91 ALA A CA 1
ATOM 651 C C . ALA A 1 91 ? 1.225 -5.843 -4.228 1.00 93.44 91 ALA A C 1
ATOM 653 O O . ALA A 1 91 ? 0.037 -5.510 -4.135 1.00 93.44 91 ALA A O 1
ATOM 654 N N . ARG A 1 92 ? 1.593 -6.995 -4.811 1.00 92.88 92 ARG A N 1
ATOM 655 C CA . ARG A 1 92 ? 0.629 -7.950 -5.386 1.00 92.88 92 ARG A CA 1
ATOM 656 C C . ARG A 1 92 ? -0.223 -8.602 -4.317 1.00 92.88 92 ARG A C 1
ATOM 658 O O . ARG A 1 92 ? -1.433 -8.710 -4.505 1.00 92.88 92 ARG A O 1
ATOM 665 N N . GLU A 1 93 ? 0.373 -9.007 -3.201 1.00 94.38 93 GLU A N 1
ATOM 666 C CA . GLU A 1 93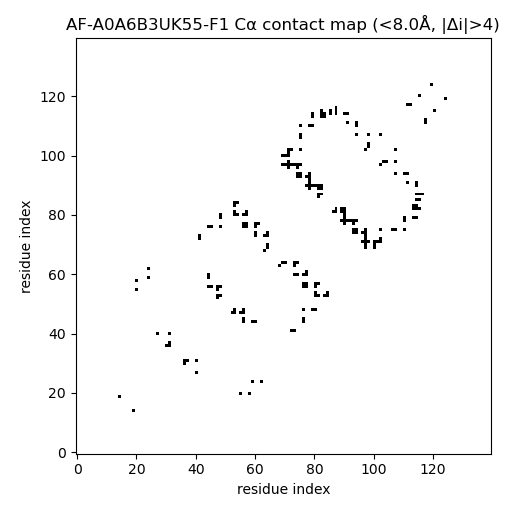 ? -0.374 -9.601 -2.095 1.00 94.38 93 GLU A CA 1
ATOM 667 C C . GLU A 1 93 ? -1.437 -8.631 -1.558 1.00 94.38 93 GLU A C 1
ATOM 669 O O . GLU A 1 93 ? -2.616 -8.990 -1.434 1.00 94.38 93 GLU A O 1
ATOM 674 N N . ALA A 1 94 ? -1.045 -7.379 -1.307 1.00 94.38 94 ALA A N 1
ATOM 675 C CA . ALA A 1 94 ? -1.951 -6.340 -0.836 1.00 94.38 94 ALA A CA 1
ATOM 676 C C . ALA A 1 94 ? -3.070 -6.058 -1.853 1.00 94.38 94 ALA A C 1
ATOM 678 O O . ALA A 1 94 ? -4.243 -5.974 -1.474 1.00 94.38 94 ALA A O 1
ATOM 679 N N . LEU A 1 95 ? -2.742 -5.974 -3.147 1.00 94.62 95 LEU A N 1
ATOM 680 C CA . LEU A 1 95 ? -3.719 -5.742 -4.211 1.00 94.62 95 LEU A CA 1
ATOM 681 C C . LEU A 1 95 ? -4.699 -6.914 -4.373 1.00 94.62 95 LEU A C 1
ATOM 683 O O . LEU A 1 95 ? -5.901 -6.703 -4.546 1.00 94.62 95 LEU A O 1
ATOM 687 N N . GLU A 1 96 ? -4.212 -8.148 -4.257 1.00 94.50 96 GLU A N 1
ATOM 688 C CA . GLU A 1 96 ? -5.032 -9.357 -4.298 1.00 94.50 96 GLU A CA 1
ATOM 689 C C . GLU A 1 96 ? -6.000 -9.415 -3.114 1.00 94.50 96 GLU A C 1
ATOM 691 O O . GLU A 1 96 ? -7.179 -9.750 -3.269 1.00 94.50 96 GLU A O 1
ATOM 696 N N . LYS A 1 97 ? -5.527 -9.060 -1.912 1.00 94.75 97 LYS A N 1
ATOM 697 C CA . LYS A 1 97 ? -6.399 -8.928 -0.739 1.00 94.75 97 LYS A CA 1
ATOM 698 C C . LYS A 1 97 ? -7.439 -7.828 -0.979 1.00 94.75 97 LYS A C 1
ATOM 700 O O . LYS A 1 97 ? -8.625 -8.067 -0.770 1.00 94.75 97 LYS A O 1
ATOM 705 N N . ALA A 1 98 ? -7.040 -6.674 -1.524 1.00 93.81 98 ALA A N 1
ATOM 706 C CA . ALA A 1 98 ? -7.960 -5.579 -1.835 1.00 93.81 98 ALA A CA 1
ATOM 707 C C . ALA A 1 98 ? -9.068 -6.008 -2.810 1.00 93.81 98 ALA A C 1
ATOM 709 O O . ALA A 1 98 ? -10.242 -5.708 -2.585 1.00 93.81 98 ALA A O 1
ATOM 710 N N . ARG A 1 99 ? -8.709 -6.750 -3.865 1.00 94.12 99 ARG A N 1
ATOM 711 C CA . ARG A 1 99 ? -9.657 -7.304 -4.840 1.00 94.12 99 ARG A CA 1
ATOM 712 C C . ARG A 1 99 ? -10.666 -8.237 -4.174 1.00 94.12 99 ARG A C 1
ATOM 714 O O . ARG A 1 99 ? -11.865 -8.085 -4.397 1.00 94.12 99 ARG A O 1
ATOM 721 N N . ARG A 1 100 ? -10.203 -9.159 -3.321 1.00 95.19 100 ARG A N 1
ATOM 722 C CA . ARG A 1 100 ? -11.074 -10.076 -2.561 1.00 95.19 100 ARG A CA 1
ATOM 723 C C . ARG A 1 100 ? -12.032 -9.338 -1.623 1.00 95.19 100 ARG A C 1
ATOM 725 O O . ARG A 1 100 ? -13.174 -9.759 -1.480 1.00 95.19 100 ARG A O 1
ATOM 732 N N . CYS A 1 101 ? -11.608 -8.208 -1.059 1.00 91.88 101 CYS A N 1
ATOM 733 C CA . CYS A 1 101 ? -12.446 -7.336 -0.230 1.00 91.88 101 CYS A CA 1
ATOM 734 C C . CYS A 1 101 ? -13.365 -6.395 -1.042 1.00 91.88 101 CYS A C 1
ATOM 736 O O . CYS A 1 101 ? -13.986 -5.501 -0.468 1.00 91.88 101 CYS A O 1
ATOM 738 N N . GLY A 1 102 ? -13.457 -6.559 -2.368 1.00 92.19 102 GLY A N 1
ATOM 739 C CA . GLY A 1 102 ? -14.386 -5.810 -3.217 1.00 92.19 102 GLY A CA 1
ATOM 740 C C . GLY A 1 102 ? -13.856 -4.471 -3.734 1.00 92.19 102 GLY A C 1
ATOM 741 O O . GLY A 1 102 ? -14.649 -3.563 -3.994 1.00 92.19 102 GLY A O 1
ATOM 742 N N . LEU A 1 103 ? -12.535 -4.308 -3.885 1.00 91.69 103 LEU A N 1
ATOM 743 C CA . LEU A 1 103 ? -11.990 -3.144 -4.589 1.00 91.69 103 LEU A CA 1
ATOM 744 C C . LEU A 1 103 ? -12.503 -3.122 -6.048 1.00 91.69 103 LEU A C 1
ATOM 746 O O . LEU A 1 103 ? -12.415 -4.145 -6.729 1.00 91.69 103 LEU A O 1
ATOM 750 N N . PRO A 1 104 ? -13.009 -1.980 -6.557 1.00 92.31 104 PRO A N 1
ATOM 751 C CA . PRO A 1 104 ? -13.440 -1.862 -7.949 1.00 92.31 104 PRO A CA 1
ATOM 752 C C . PRO A 1 104 ? -12.328 -2.242 -8.934 1.00 92.31 104 PRO A C 1
ATOM 754 O O . PRO A 1 104 ? -11.189 -1.801 -8.769 1.00 92.31 104 PRO A O 1
ATOM 757 N N . SER A 1 105 ? -12.669 -3.004 -9.978 1.00 85.81 105 SER A N 1
ATOM 758 C CA . SER A 1 105 ? -11.715 -3.526 -10.971 1.00 85.81 105 SER A CA 1
ATOM 759 C C . SER A 1 105 ? -10.873 -2.438 -11.636 1.00 85.81 105 SER A C 1
ATOM 761 O O . SER A 1 105 ? -9.682 -2.630 -11.832 1.00 85.81 105 SER A O 1
ATOM 763 N N . GLU A 1 106 ? -11.464 -1.274 -11.902 1.00 90.50 106 GLU A N 1
ATOM 764 C CA . GLU A 1 106 ? -10.759 -0.109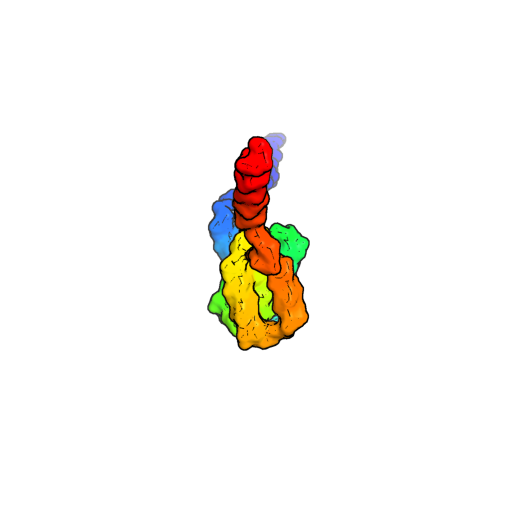 -12.448 1.00 90.50 106 GLU A CA 1
ATOM 765 C C . GLU A 1 106 ? -9.593 0.334 -11.549 1.00 90.50 106 GLU A C 1
ATOM 767 O O . GLU A 1 106 ? -8.480 0.563 -12.013 1.00 90.50 106 GLU A O 1
ATOM 772 N N . ILE A 1 107 ? -9.815 0.386 -10.231 1.00 85.25 107 ILE A N 1
ATOM 773 C CA . ILE A 1 107 ? -8.764 0.749 -9.273 1.00 85.25 107 ILE A CA 1
ATOM 774 C C . ILE A 1 107 ? -7.722 -0.370 -9.189 1.00 85.25 107 ILE A C 1
ATOM 776 O O . ILE A 1 107 ? -6.535 -0.081 -9.066 1.00 85.25 107 ILE A O 1
ATOM 780 N N . VAL A 1 108 ? -8.148 -1.635 -9.280 1.00 88.94 108 VAL A N 1
ATOM 781 C CA . VAL A 1 108 ? -7.225 -2.778 -9.311 1.00 88.94 108 VAL A CA 1
ATOM 782 C C . VAL A 1 108 ? -6.262 -2.654 -10.491 1.00 88.94 108 VAL A C 1
ATOM 784 O O . VAL A 1 108 ? -5.056 -2.718 -10.282 1.00 88.94 108 VAL A O 1
ATOM 787 N N . SER A 1 109 ? -6.773 -2.409 -11.699 1.00 87.50 109 SER A N 1
ATOM 788 C CA . SER A 1 109 ? -5.957 -2.246 -12.907 1.00 87.50 109 SER A CA 1
ATOM 789 C C . SER A 1 109 ? -5.002 -1.055 -12.818 1.00 87.50 109 SER A C 1
ATOM 791 O O . SER A 1 109 ? -3.835 -1.179 -13.177 1.00 87.50 109 SER A O 1
ATOM 793 N N . GLN A 1 110 ? -5.456 0.081 -12.281 1.00 86.00 110 GLN A N 1
ATOM 794 C CA . GLN A 1 110 ? -4.596 1.254 -12.087 1.00 86.00 110 GLN A CA 1
ATOM 795 C C . GLN A 1 110 ? -3.436 0.987 -11.123 1.00 86.00 110 GLN A C 1
ATOM 797 O O . GLN A 1 110 ? -2.341 1.500 -11.331 1.00 86.00 110 GLN A O 1
ATOM 802 N N . VAL A 1 111 ? -3.667 0.224 -10.050 1.00 86.94 111 VAL A N 1
ATOM 803 C CA . VAL A 1 111 ? -2.607 -0.118 -9.089 1.00 86.94 111 VAL A CA 1
ATOM 804 C C . VAL A 1 111 ? -1.691 -1.205 -9.646 1.00 86.94 111 VAL A C 1
ATOM 806 O O . VAL A 1 111 ? -0.483 -1.094 -9.478 1.00 86.94 111 VAL A O 1
ATOM 809 N N . ALA A 1 112 ? -2.234 -2.209 -10.341 1.00 88.69 112 ALA A N 1
ATOM 810 C CA . ALA A 1 112 ? -1.454 -3.276 -10.971 1.00 88.69 112 ALA A CA 1
ATOM 811 C C . ALA A 1 112 ? -0.404 -2.723 -11.947 1.00 88.69 112 ALA A C 1
ATOM 813 O O . ALA A 1 112 ? 0.752 -3.127 -11.880 1.00 88.69 112 ALA A O 1
ATOM 814 N N . ALA A 1 113 ? -0.768 -1.703 -12.733 1.00 87.31 113 ALA A N 1
ATOM 815 C CA . ALA A 1 113 ? 0.135 -1.036 -13.671 1.00 87.31 113 ALA A CA 1
ATOM 816 C C . ALA A 1 113 ? 1.356 -0.358 -13.011 1.00 87.31 113 ALA A C 1
ATOM 818 O O . ALA A 1 113 ? 2.324 -0.039 -13.698 1.00 87.31 113 ALA A O 1
ATOM 819 N N . LEU A 1 114 ? 1.315 -0.109 -11.696 1.00 83.81 114 LEU A N 1
ATOM 820 C CA . LEU A 1 114 ? 2.435 0.455 -10.935 1.00 83.81 114 LEU A CA 1
ATOM 821 C C . LEU A 1 114 ? 3.389 -0.624 -10.413 1.00 83.81 114 LEU A C 1
ATOM 823 O O . LEU A 1 114 ? 4.508 -0.303 -10.023 1.00 83.81 114 LEU A O 1
ATOM 827 N N . ILE A 1 115 ? 2.955 -1.885 -10.372 1.00 84.94 115 ILE A N 1
ATOM 828 C CA . ILE A 1 115 ? 3.725 -2.989 -9.807 1.00 84.94 115 ILE A CA 1
ATOM 829 C C . ILE A 1 115 ? 4.754 -3.466 -10.843 1.00 84.94 115 ILE A C 1
ATOM 831 O O . ILE A 1 115 ? 4.372 -3.957 -11.911 1.00 84.94 115 ILE A O 1
ATOM 835 N N . PRO A 1 116 ? 6.063 -3.408 -10.535 1.00 69.06 116 PRO A N 1
ATOM 836 C CA . PRO A 1 116 ? 7.087 -3.946 -11.418 1.00 69.06 116 PRO A CA 1
ATOM 837 C C . PRO A 1 116 ? 6.861 -5.444 -11.682 1.00 69.06 116 PRO A C 1
ATOM 839 O O . PRO A 1 116 ? 6.634 -6.237 -10.760 1.00 69.06 116 PRO A O 1
ATOM 842 N N . GLY A 1 117 ? 6.937 -5.841 -12.955 1.00 60.78 117 GLY A N 1
ATOM 843 C CA . GLY A 1 117 ? 6.795 -7.237 -13.382 1.00 60.78 117 GLY A CA 1
ATOM 844 C C . GLY A 1 117 ? 5.543 -7.562 -14.202 1.00 60.78 117 GLY A C 1
ATOM 845 O O . GLY A 1 117 ? 5.458 -8.676 -14.709 1.00 60.78 117 GLY A O 1
ATOM 846 N N . GLU A 1 118 ? 4.634 -6.609 -14.446 1.00 51.28 118 GLU A N 1
ATOM 847 C CA . GLU A 1 118 ? 3.582 -6.772 -15.475 1.00 51.28 118 GLU A CA 1
ATOM 848 C C . GLU A 1 118 ? 4.106 -6.677 -16.928 1.00 51.28 118 GLU A C 1
ATO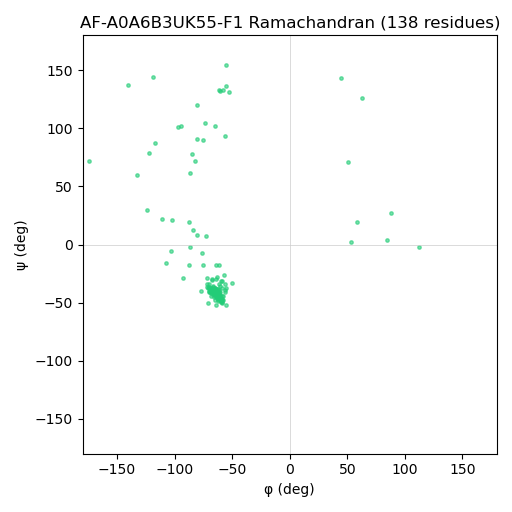M 850 O O . GLU A 1 118 ? 3.337 -6.742 -17.885 1.00 51.28 118 GLU A O 1
ATOM 855 N N . GLY A 1 119 ? 5.425 -6.606 -17.138 1.00 47.28 119 GLY A N 1
ATOM 856 C CA . GLY A 1 119 ? 6.006 -6.608 -18.481 1.00 47.28 119 GLY A CA 1
ATOM 857 C C . GLY A 1 119 ? 7.529 -6.657 -18.502 1.00 47.28 119 GLY A C 1
ATOM 858 O O . GLY A 1 119 ? 8.162 -5.679 -18.871 1.00 47.28 119 GLY A O 1
ATOM 859 N N . ARG A 1 120 ? 8.077 -7.825 -18.148 1.00 46.31 120 ARG A N 1
ATOM 860 C CA . ARG A 1 120 ? 9.502 -8.203 -18.105 1.00 46.31 120 ARG A CA 1
ATOM 861 C C . ARG A 1 120 ? 10.391 -7.426 -17.125 1.00 46.31 120 ARG A C 1
ATOM 863 O O . ARG A 1 120 ? 10.514 -6.209 -17.137 1.00 46.31 120 ARG A O 1
ATOM 870 N N . ASP A 1 121 ? 11.071 -8.211 -16.301 1.00 64.44 121 ASP A N 1
ATOM 871 C CA . ASP A 1 121 ? 12.189 -7.784 -15.473 1.00 64.44 121 ASP A CA 1
ATOM 872 C C . ASP A 1 121 ? 13.343 -7.273 -16.361 1.00 64.44 121 ASP A C 1
ATOM 874 O O . ASP A 1 121 ? 13.719 -7.908 -17.351 1.00 64.44 121 ASP A O 1
ATOM 878 N N . TRP A 1 122 ? 13.901 -6.109 -16.019 1.00 51.03 122 TRP A N 1
ATOM 879 C CA . TRP A 1 122 ? 15.029 -5.504 -16.731 1.00 51.03 122 TRP A CA 1
ATOM 880 C C . TRP A 1 122 ? 16.265 -6.406 -16.744 1.00 51.03 122 TRP A C 1
ATOM 882 O O . TRP A 1 122 ? 17.018 -6.383 -17.720 1.00 51.03 122 TRP A O 1
ATOM 892 N N . ALA A 1 123 ? 16.472 -7.217 -15.703 1.00 59.59 123 ALA A N 1
ATOM 893 C CA . ALA A 1 123 ? 17.555 -8.192 -15.682 1.00 59.59 123 ALA A CA 1
ATOM 894 C C . ALA A 1 123 ? 17.287 -9.342 -16.664 1.00 59.59 123 ALA A C 1
ATOM 896 O O . ALA A 1 123 ? 18.182 -9.719 -17.417 1.00 59.59 123 ALA A O 1
ATOM 897 N N . SER A 1 124 ? 16.046 -9.823 -16.741 1.00 59.72 124 SER A N 1
ATOM 898 C CA . SER A 1 124 ? 15.617 -10.827 -17.722 1.00 59.72 124 SER A CA 1
ATOM 899 C C . SER A 1 124 ? 15.731 -10.325 -19.171 1.00 59.72 124 SER A C 1
ATOM 901 O O . SER A 1 124 ? 16.267 -11.026 -20.025 1.00 59.72 124 SER A O 1
ATOM 903 N N . LEU A 1 125 ? 15.324 -9.081 -19.453 1.00 57.78 125 LEU A N 1
ATOM 904 C CA . LEU A 1 125 ? 15.496 -8.456 -20.775 1.00 57.78 125 LEU A CA 1
ATOM 905 C C . LEU A 1 125 ? 16.967 -8.277 -21.156 1.00 57.78 125 LEU A C 1
ATOM 907 O O . LEU A 1 125 ? 17.338 -8.47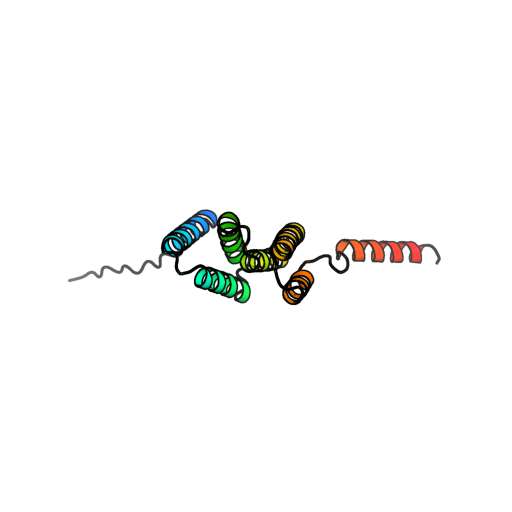8 -22.312 1.00 57.78 125 LEU A O 1
ATOM 911 N N . ARG A 1 126 ? 17.810 -7.896 -20.191 1.00 66.19 126 ARG A N 1
ATOM 912 C CA . ARG A 1 126 ? 19.253 -7.772 -20.403 1.00 66.19 126 ARG A CA 1
ATOM 913 C C . ARG A 1 126 ? 19.883 -9.137 -20.679 1.00 66.19 126 ARG A C 1
ATOM 915 O O . ARG A 1 126 ? 20.644 -9.244 -21.632 1.00 66.19 126 ARG A O 1
ATOM 922 N N . ALA A 1 127 ? 19.528 -10.166 -19.914 1.00 77.38 127 ALA A N 1
ATOM 923 C CA . ALA A 1 127 ? 20.027 -11.523 -20.120 1.00 77.38 127 ALA A CA 1
ATOM 924 C C . ALA A 1 127 ? 19.636 -12.078 -21.501 1.00 77.38 127 ALA A C 1
ATOM 926 O O . ALA A 1 127 ? 20.462 -12.680 -22.182 1.00 77.38 127 ALA A O 1
ATOM 927 N N . GLU A 1 128 ? 18.404 -11.828 -21.955 1.00 73.75 128 GLU A N 1
ATOM 928 C CA . GLU A 1 128 ? 17.959 -12.203 -23.304 1.00 73.75 128 GLU A CA 1
ATOM 929 C C . GLU A 1 128 ? 18.710 -11.433 -24.403 1.00 73.75 128 GLU A C 1
ATOM 931 O O . GLU A 1 128 ? 19.115 -12.026 -25.403 1.00 73.75 128 GLU A O 1
ATOM 936 N N . ALA A 1 129 ? 18.934 -10.127 -24.221 1.00 67.69 129 ALA A N 1
ATOM 937 C CA . ALA A 1 129 ? 19.688 -9.310 -25.173 1.00 67.69 129 ALA A CA 1
ATOM 938 C C . ALA A 1 129 ? 21.166 -9.731 -25.254 1.00 67.69 129 ALA A C 1
ATOM 940 O O . ALA A 1 129 ? 21.722 -9.832 -26.347 1.00 67.69 129 ALA A O 1
ATOM 941 N N . GLU A 1 130 ? 21.794 -10.026 -24.116 1.00 81.62 130 GLU A N 1
ATOM 942 C CA . GLU A 1 130 ? 23.164 -10.542 -24.045 1.00 81.62 130 GLU A CA 1
ATOM 943 C C . GLU A 1 130 ? 23.275 -11.927 -24.696 1.00 81.62 130 GLU A C 1
ATOM 945 O O . GLU A 1 130 ? 24.200 -12.167 -25.475 1.00 81.62 130 GLU A O 1
ATOM 950 N N . ALA A 1 131 ? 22.298 -12.809 -24.467 1.00 80.56 131 ALA A N 1
ATOM 951 C CA . ALA A 1 131 ? 22.233 -14.114 -25.118 1.00 80.56 131 ALA A CA 1
ATOM 952 C C . ALA A 1 131 ? 22.079 -13.997 -26.646 1.00 80.56 131 ALA A C 1
ATOM 954 O O . ALA A 1 131 ? 22.740 -14.723 -27.387 1.00 80.56 131 ALA A O 1
ATOM 955 N N . ALA A 1 132 ? 21.260 -13.059 -27.132 1.00 74.25 132 ALA A N 1
ATOM 956 C CA . ALA A 1 132 ? 21.081 -12.818 -28.564 1.00 74.25 132 ALA A CA 1
ATOM 957 C C . ALA A 1 132 ? 22.347 -12.248 -29.232 1.00 74.25 132 ALA A C 1
ATOM 959 O O . ALA A 1 132 ? 22.680 -12.640 -30.349 1.00 74.25 132 ALA A O 1
ATOM 960 N N . ILE A 1 133 ? 23.085 -11.367 -28.546 1.00 78.50 133 ILE A N 1
ATOM 961 C CA . ILE A 1 133 ? 24.371 -10.838 -29.030 1.00 78.50 133 ILE A CA 1
ATOM 962 C C . ILE A 1 133 ? 25.429 -11.950 -29.080 1.00 78.50 133 ILE A C 1
ATOM 964 O O . ILE A 1 133 ? 26.161 -12.053 -30.062 1.00 78.50 133 ILE A O 1
ATOM 968 N N . ALA A 1 134 ? 25.486 -12.815 -28.064 1.00 73.75 134 ALA A N 1
ATOM 969 C CA . ALA A 1 134 ? 26.402 -13.955 -28.042 1.00 73.75 134 ALA A CA 1
ATOM 970 C C . ALA A 1 134 ? 26.090 -14.986 -29.146 1.00 73.75 134 ALA A C 1
ATOM 972 O O . ALA A 1 134 ? 27.008 -15.510 -29.778 1.00 73.75 134 ALA A O 1
ATOM 973 N N . ALA A 1 135 ? 24.805 -15.234 -29.422 1.00 75.19 135 ALA A N 1
ATOM 974 C CA . ALA A 1 135 ? 24.362 -16.116 -30.502 1.00 75.19 135 ALA A CA 1
ATOM 975 C C . ALA A 1 135 ? 24.588 -15.510 -31.902 1.00 75.19 135 ALA A C 1
ATOM 977 O O . ALA A 1 135 ? 24.917 -16.227 -32.838 1.00 75.19 135 ALA A O 1
ATOM 978 N N . GLY A 1 136 ? 24.470 -14.186 -32.053 1.00 59.41 136 GLY A N 1
ATOM 979 C CA . GLY A 1 136 ? 24.768 -13.488 -33.311 1.00 59.41 136 GLY A CA 1
ATOM 980 C C . GLY A 1 136 ? 26.264 -13.344 -33.618 1.00 59.41 136 GLY A C 1
ATOM 981 O O . GLY A 1 136 ? 26.631 -13.095 -34.762 1.00 59.41 136 GLY A O 1
ATOM 982 N N . ALA A 1 137 ? 27.137 -13.517 -32.622 1.00 54.06 137 ALA A N 1
ATOM 983 C CA . ALA A 1 137 ? 28.592 -13.468 -32.780 1.00 54.06 137 ALA A CA 1
ATOM 984 C C . ALA A 1 137 ? 29.219 -14.815 -33.190 1.00 54.06 137 ALA A C 1
ATOM 986 O O . ALA A 1 137 ? 30.434 -14.888 -33.358 1.00 54.06 137 ALA A O 1
ATOM 987 N N . THR A 1 138 ? 28.421 -15.881 -33.320 1.00 53.31 138 THR A N 1
ATOM 988 C CA . THR A 1 138 ? 28.900 -17.231 -33.670 1.00 53.31 138 THR A CA 1
ATOM 989 C C . THR A 1 138 ? 28.649 -17.636 -35.127 1.00 53.31 138 THR A C 1
ATOM 991 O O . THR A 1 138 ? 29.172 -18.664 -35.545 1.00 53.31 138 THR A O 1
ATOM 994 N N . ASP A 1 139 ? 27.944 -16.808 -35.908 1.00 51.56 139 ASP A N 1
ATOM 995 C CA . ASP A 1 139 ? 27.666 -17.021 -37.342 1.00 51.56 139 ASP A CA 1
ATOM 996 C C . ASP A 1 139 ? 28.397 -16.017 -38.273 1.00 51.56 139 ASP A C 1
ATOM 998 O O . ASP A 1 139 ? 27.977 -15.802 -39.413 1.00 51.56 139 ASP A O 1
ATOM 1002 N N . ALA A 1 140 ? 29.496 -15.400 -37.815 1.00 43.91 140 ALA A N 1
ATOM 1003 C CA . ALA A 1 140 ? 30.361 -14.523 -38.623 1.00 43.91 140 ALA A CA 1
ATOM 1004 C C . ALA A 1 140 ? 31.788 -15.072 -38.768 1.00 43.91 140 ALA A C 1
ATOM 1006 O O . ALA A 1 140 ? 32.366 -15.502 -37.744 1.00 43.91 140 ALA A O 1
#

Mean predicted aligned error: 14.77 Å

Nearest PDB structures (foldseek):
  5lyn-assembly1_B  TM=7.859E-01  e=2.406E-02  Saccharomyces cerevisiae
  2vyi-assembly2_B  TM=7.916E-01  e=7.616E-02  Homo sapiens
  6fd7-assembly1_A  TM=8.736E-01  e=1.832E-01  Homo sapiens
  5lyp-assembly1_A  TM=5.778E-01  e=8.499E-02  Saccharomyces cerevisiae
  1a17-assembly1_A  TM=8.638E-01  e=1.183E+00  Homo sapiens

pLDDT: mean 73.64, std 18.22, range [33.94, 95.25]

Solvent-accessible surface area (backbone atoms only — not comparable to full-atom values): 7902 Å² total; per-residue (Å²): 134,89,78,90,86,83,81,82,78,82,75,71,86,89,55,56,76,65,52,49,49,51,53,51,45,54,52,50,50,62,53,51,72,64,79,73,37,70,64,55,52,50,50,49,39,47,50,28,49,76,66,67,37,30,70,64,20,26,52,54,25,50,57,48,30,76,76,43,73,72,40,21,69,43,25,46,51,25,16,48,21,28,15,76,72,66,38,32,66,61,13,48,53,29,38,52,51,10,47,76,46,65,39,56,66,70,60,50,54,63,48,52,75,56,30,71,64,86,73,71,49,70,66,59,54,48,52,52,52,52,51,50,52,57,59,63,63,72,82,114

Secondary structure (DSSP, 8-state):
----------------HHHHHHHHHHHHHHHHTTSS-HHHHHHHHHHHHHTT-HHHHHHHHHHHHHHSTT-HHHHHHHHHHHHHTT-HHHHHHHHHHHHHTT--HHHHHHHHTTSTTTT--HHHHHHHHHHHHHHHTS--

Foldseek 3Di:
DDDDDDPDDPPPPPDDPVVVLVVVVVVVVVVVVVVPPPVVLLVVLVVCVVVVVLVSSLSSLVVVCVVVVLALSSLLSNLQSCLSVQNLVSSVVSLVSSVVSPDDPVSSVVSNVSRPPPDDDPVRVVVVVVVVVVVVVVPD

Sequence (140 aa):
MSADDAVSVSAKPTGTNDEQAAAALARVEAGAAQAGDLQYLLAHGSALTLGERFEEGAQLYRTLAARFEDRPRLLAGLARCEAALGDGDAAREALEKARRCGLPSEIVSQVAALIPGEGRDWASLRAEAEAAIAAGATDA

Radius of gyration: 22.46 Å; Cα contacts (8 Å, |Δi|>4): 121; chains: 1; bounding box: 45×62×72 Å